Protein AF-A0A7C9TVV4-F1 (afdb_monomer_lite)

Foldseek 3Di:
DPPLCQVVVLVVVQVVLVVVVQAHEDEEAEPVRLVVCVVVVVVQLVDSGDYGYDYPDDRPCNVVSVVVVSDDDDDGGDPLVNSLVVCCVPVVDDDPRSVVVSVD

Radius of gyration: 15.72 Å; chains: 1; bounding box: 39×20×39 Å

Structure (mmCIF, N/CA/C/O backbone):
data_AF-A0A7C9TVV4-F1
#
_entry.id   AF-A0A7C9TVV4-F1
#
loop_
_atom_site.group_PDB
_atom_site.id
_atom_site.type_symbol
_atom_site.label_atom_id
_atom_site.label_alt_id
_atom_site.label_comp_id
_atom_site.label_asym_id
_atom_site.label_entity_id
_atom_site.label_seq_id
_atom_site.pdbx_PDB_ins_code
_atom_site.Cartn_x
_atom_site.Cartn_y
_atom_site.Cartn_z
_atom_site.occupancy
_atom_site.B_iso_or_equiv
_atom_site.auth_seq_id
_atom_site.auth_comp_id
_atom_site.auth_asym_id
_atom_site.auth_atom_id
_atom_site.pdbx_PDB_model_num
ATOM 1 N N . MET A 1 1 ? 4.971 -5.437 -5.034 1.00 83.88 1 MET A N 1
ATOM 2 C CA . MET A 1 1 ? 5.188 -5.336 -6.498 1.00 83.88 1 MET A CA 1
ATOM 3 C C . MET A 1 1 ? 4.770 -3.963 -7.036 1.00 83.88 1 MET A C 1
ATOM 5 O O . MET A 1 1 ? 3.671 -3.496 -6.734 1.00 83.88 1 MET A O 1
ATOM 9 N N . PHE A 1 2 ? 5.619 -3.299 -7.829 1.00 87.62 2 PHE A N 1
ATOM 10 C CA . PHE A 1 2 ? 5.251 -2.059 -8.531 1.00 87.62 2 PHE A CA 1
ATOM 11 C C . PHE A 1 2 ? 4.356 -2.349 -9.745 1.00 87.62 2 PHE A C 1
ATOM 13 O O . PHE A 1 2 ? 4.434 -3.410 -10.348 1.00 87.62 2 PHE A O 1
ATOM 20 N N . ARG A 1 3 ? 3.491 -1.391 -10.114 1.00 92.38 3 ARG A N 1
ATOM 21 C CA . ARG A 1 3 ? 2.617 -1.441 -11.314 1.00 92.38 3 ARG A CA 1
ATOM 22 C C . ARG A 1 3 ? 1.668 -2.650 -11.429 1.00 92.38 3 ARG A C 1
ATOM 24 O O . ARG A 1 3 ? 1.045 -2.831 -12.472 1.00 92.38 3 ARG A O 1
ATOM 31 N N . ALA A 1 4 ? 1.452 -3.386 -10.342 1.00 94.31 4 ALA A N 1
ATOM 32 C CA . ALA A 1 4 ? 0.514 -4.508 -10.287 1.00 94.31 4 ALA A CA 1
ATOM 33 C C . ALA A 1 4 ? -0.974 -4.101 -10.205 1.00 94.31 4 ALA A C 1
ATOM 35 O O . ALA A 1 4 ? -1.840 -4.957 -10.126 1.00 94.31 4 ALA A O 1
ATOM 36 N N . GLY A 1 5 ? -1.292 -2.801 -10.218 1.00 94.94 5 GLY A N 1
ATOM 37 C CA . GLY A 1 5 ? -2.670 -2.314 -10.055 1.00 94.94 5 GLY A CA 1
ATOM 38 C C . GLY A 1 5 ? -3.041 -1.919 -8.621 1.00 94.94 5 GLY A C 1
ATOM 39 O O . GLY A 1 5 ? -4.208 -1.663 -8.343 1.00 94.94 5 GLY A O 1
ATOM 40 N N . SER A 1 6 ? -2.063 -1.776 -7.721 1.00 94.56 6 SER A N 1
ATOM 41 C CA . SER A 1 6 ? -2.300 -1.426 -6.309 1.00 94.56 6 SER A CA 1
ATOM 42 C C . SER A 1 6 ? -3.024 -0.092 -6.088 1.00 94.56 6 SER A C 1
ATOM 44 O O . SER A 1 6 ? -3.679 0.079 -5.070 1.00 94.56 6 SER A O 1
ATOM 46 N N . THR A 1 7 ? -2.957 0.864 -7.023 1.00 95.38 7 THR A N 1
ATOM 47 C CA . THR A 1 7 ? -3.767 2.097 -6.940 1.00 95.38 7 THR A CA 1
ATOM 48 C C . THR A 1 7 ? -5.258 1.827 -7.166 1.00 95.38 7 THR A C 1
ATOM 50 O O . THR A 1 7 ? -6.083 2.412 -6.473 1.00 95.38 7 THR A O 1
ATOM 53 N N . LEU A 1 8 ? -5.611 0.933 -8.098 1.00 96.50 8 LEU A N 1
ATOM 54 C CA . LEU A 1 8 ? -7.005 0.540 -8.322 1.00 96.50 8 LEU A CA 1
ATOM 55 C C . LEU A 1 8 ? -7.541 -0.217 -7.104 1.00 96.50 8 LEU A C 1
ATOM 57 O O . LEU A 1 8 ? -8.576 0.163 -6.570 1.00 96.50 8 LEU A O 1
ATOM 61 N N . GLN A 1 9 ? -6.798 -1.222 -6.631 1.00 97.50 9 GLN A N 1
ATOM 62 C CA . GLN A 1 9 ? -7.134 -1.976 -5.419 1.00 97.50 9 GLN A CA 1
ATOM 63 C C . GLN A 1 9 ? -7.349 -1.044 -4.220 1.00 97.50 9 GLN A C 1
ATOM 65 O O . GLN A 1 9 ? -8.385 -1.115 -3.567 1.00 97.50 9 GLN A O 1
ATOM 70 N N . TYR A 1 10 ? -6.409 -0.126 -3.976 1.00 97.94 10 TYR A N 1
ATOM 71 C CA . TYR A 1 10 ? -6.511 0.857 -2.901 1.00 97.94 10 TYR A CA 1
ATOM 72 C C . TYR A 1 10 ? -7.779 1.712 -3.010 1.00 97.94 10 TYR A C 1
ATOM 74 O O . TYR A 1 10 ? -8.516 1.853 -2.040 1.00 97.94 10 TYR A O 1
ATOM 82 N N . ASN A 1 11 ? -8.076 2.244 -4.199 1.00 98.19 11 ASN A N 1
ATOM 83 C CA . ASN A 1 11 ? -9.266 3.067 -4.407 1.00 98.19 11 ASN A CA 1
ATOM 84 C C . ASN A 1 11 ? -10.572 2.284 -4.232 1.00 98.19 11 ASN A C 1
ATOM 86 O O . ASN A 1 11 ? -11.533 2.848 -3.716 1.00 98.19 11 ASN A O 1
ATOM 90 N N . LEU A 1 12 ? -10.613 1.007 -4.624 1.00 98.19 12 LEU A N 1
ATOM 91 C CA . LEU A 1 12 ? -11.776 0.148 -4.393 1.00 98.19 12 LEU A CA 1
ATOM 92 C C . LEU A 1 12 ? -12.018 -0.067 -2.895 1.00 98.19 12 LEU A C 1
ATOM 94 O O . LEU A 1 12 ? -13.139 0.128 -2.434 1.00 98.19 12 LEU A O 1
ATOM 98 N N . VAL A 1 13 ? -10.970 -0.397 -2.132 1.00 97.88 13 VAL A N 1
ATOM 99 C CA . VAL A 1 13 ? -11.079 -0.597 -0.677 1.00 97.88 13 VAL A CA 1
ATOM 100 C C . VAL A 1 13 ? -11.497 0.697 0.022 1.00 97.88 13 VAL A C 1
ATOM 102 O O . VAL A 1 13 ? -12.452 0.675 0.793 1.00 97.88 13 VAL A O 1
ATOM 105 N N . CYS A 1 14 ? -10.857 1.832 -0.287 1.00 98.31 14 CYS A N 1
ATOM 106 C CA . CYS A 1 14 ? -11.272 3.126 0.264 1.00 98.31 14 CYS A CA 1
ATOM 107 C C . CYS A 1 14 ? -12.731 3.435 -0.068 1.00 98.31 14 CYS A C 1
ATOM 109 O O . CYS A 1 14 ? -13.487 3.794 0.823 1.00 98.31 14 CYS A O 1
ATOM 111 N N . SER A 1 15 ? -13.149 3.233 -1.324 1.00 98.25 15 SER A N 1
ATOM 112 C CA . SER A 1 15 ? -14.524 3.526 -1.725 1.00 98.25 15 SER A CA 1
ATOM 113 C C . SER A 1 15 ? -15.545 2.690 -0.957 1.00 98.25 15 SER A C 1
ATOM 115 O O . SER A 1 15 ? -16.604 3.216 -0.633 1.00 98.25 15 SER A O 1
ATOM 117 N N . LEU A 1 16 ? -15.249 1.422 -0.660 1.00 97.88 16 LEU A N 1
ATOM 118 C CA . LEU A 1 16 ? -16.119 0.575 0.158 1.00 97.88 16 LEU A CA 1
ATOM 119 C C . LEU A 1 16 ? -16.188 1.081 1.603 1.00 97.88 16 LEU A C 1
ATOM 121 O O . LEU A 1 16 ? -17.281 1.311 2.112 1.00 97.88 16 LEU A O 1
ATOM 125 N N . VAL A 1 17 ? -15.033 1.300 2.234 1.00 97.44 17 VAL A N 1
ATOM 126 C CA . VAL A 1 17 ? -14.943 1.745 3.634 1.00 97.44 17 VAL A CA 1
ATOM 127 C C . VAL A 1 17 ? -15.642 3.091 3.841 1.00 97.44 17 VAL A C 1
ATOM 129 O O . VAL A 1 17 ? -16.452 3.229 4.755 1.00 97.44 17 VAL A O 1
ATOM 132 N N . GLU A 1 18 ? -15.392 4.056 2.959 1.00 97.94 18 GLU A N 1
ATOM 133 C CA . GLU A 1 18 ? -15.952 5.407 3.052 1.00 97.94 18 GLU A CA 1
ATOM 134 C C . GLU A 1 18 ? -17.459 5.420 2.768 1.00 97.94 18 GLU A C 1
ATOM 136 O O . GLU A 1 18 ? -18.222 6.023 3.519 1.00 97.94 18 GLU A O 1
ATOM 141 N N . LYS A 1 19 ? -17.926 4.716 1.724 1.00 98.06 19 LYS A N 1
ATOM 142 C CA . LYS A 1 19 ? -19.364 4.665 1.390 1.00 98.06 19 LYS A CA 1
ATOM 143 C C . LYS A 1 19 ? -20.199 3.959 2.449 1.00 98.06 19 LYS A C 1
ATOM 145 O O . LYS A 1 19 ? -21.384 4.250 2.570 1.00 98.06 19 LYS A O 1
ATOM 150 N N . MET A 1 20 ? -19.601 3.029 3.187 1.00 98.00 20 MET A N 1
ATOM 151 C CA . MET A 1 20 ? -20.258 2.345 4.297 1.00 98.00 20 MET A CA 1
ATOM 152 C C . MET A 1 20 ? -20.139 3.112 5.622 1.00 98.00 20 MET A C 1
ATOM 154 O O . MET A 1 20 ? -20.689 2.658 6.621 1.00 98.00 20 MET A O 1
ATOM 158 N N . GLY A 1 21 ? -19.428 4.247 5.655 1.00 97.44 21 GLY A N 1
ATOM 159 C CA . GLY A 1 21 ? -19.191 5.009 6.882 1.00 97.44 21 GLY A CA 1
ATOM 160 C C . GLY A 1 21 ? -18.350 4.256 7.918 1.00 97.44 21 GLY A C 1
ATOM 161 O O . GLY A 1 21 ? -18.485 4.512 9.109 1.00 97.44 21 GLY A O 1
ATOM 162 N N . LEU A 1 22 ? -17.515 3.306 7.479 1.00 97.62 22 LEU A N 1
ATOM 163 C CA . LEU A 1 22 ? -16.730 2.433 8.360 1.00 97.62 22 LEU A CA 1
ATOM 164 C C . LEU A 1 22 ? -15.337 2.979 8.673 1.00 97.62 22 LEU A C 1
ATOM 166 O O . LEU A 1 22 ? -14.657 2.426 9.533 1.00 97.62 22 LEU A O 1
ATOM 170 N N . GLY A 1 23 ? -14.895 4.021 7.969 1.00 97.06 23 GLY A N 1
ATOM 171 C CA . GLY A 1 23 ? -13.644 4.694 8.280 1.00 97.06 23 GLY A CA 1
ATOM 172 C C . GLY A 1 23 ? -13.096 5.574 7.169 1.00 97.06 23 GLY A C 1
ATOM 173 O O . GLY A 1 23 ? -13.861 6.163 6.406 1.00 97.06 23 GLY A O 1
ATOM 174 N N . GLU A 1 24 ? -11.771 5.703 7.106 1.00 96.56 24 GLU A N 1
ATOM 175 C CA . GLU A 1 24 ? -11.100 6.742 6.322 1.00 96.56 24 GLU A CA 1
ATOM 176 C C . GLU A 1 24 ? -9.831 6.266 5.603 1.00 96.56 24 GLU A C 1
ATOM 178 O O . GLU A 1 24 ? -9.246 5.211 5.877 1.00 96.56 24 GLU A O 1
ATOM 183 N N . ARG A 1 25 ? -9.375 7.094 4.661 1.00 97.06 25 ARG A N 1
ATOM 184 C CA . ARG A 1 25 ? -8.186 6.852 3.848 1.00 97.06 25 ARG A CA 1
ATOM 185 C C . ARG A 1 25 ? -6.999 7.718 4.287 1.00 97.06 25 ARG A C 1
ATOM 187 O O . ARG A 1 25 ? -7.153 8.916 4.491 1.00 97.06 25 ARG A O 1
ATOM 194 N N . LYS A 1 26 ? -5.789 7.142 4.343 1.00 95.12 26 LYS A N 1
ATOM 195 C CA . LYS A 1 26 ? -4.540 7.862 4.706 1.00 95.12 26 LYS A CA 1
ATOM 196 C C . LYS A 1 26 ? -3.531 8.043 3.565 1.00 95.12 26 LYS A C 1
ATOM 198 O O . LYS A 1 26 ? -2.514 8.703 3.738 1.00 95.12 26 LYS A O 1
ATOM 203 N N . GLY A 1 27 ? -3.811 7.500 2.384 1.00 95.19 27 GLY A N 1
ATOM 204 C CA . GLY A 1 27 ? -2.961 7.621 1.199 1.00 95.19 27 GLY A CA 1
ATOM 205 C C . GLY A 1 27 ? -1.848 6.572 1.106 1.00 95.19 27 GLY A C 1
ATOM 206 O O . GLY A 1 27 ? -1.983 5.439 1.574 1.00 95.19 27 GLY A O 1
ATOM 207 N N . TYR A 1 28 ? -0.772 6.944 0.410 1.00 95.62 28 TYR A N 1
ATOM 208 C CA . TYR A 1 28 ? 0.418 6.113 0.230 1.00 95.62 28 TYR A CA 1
ATOM 209 C C . TYR A 1 28 ? 1.441 6.390 1.334 1.00 95.62 28 TYR A C 1
ATOM 211 O O . TYR A 1 28 ? 1.736 7.553 1.593 1.00 95.62 28 TYR A O 1
ATOM 219 N N . LEU A 1 29 ? 2.001 5.327 1.916 1.00 95.19 29 LEU A N 1
ATOM 220 C CA . LEU A 1 29 ? 3.108 5.376 2.870 1.00 95.19 29 LEU A CA 1
ATOM 221 C C . LEU A 1 29 ? 4.333 4.675 2.273 1.00 95.19 29 LEU A C 1
ATOM 223 O O . LEU A 1 29 ? 4.259 3.504 1.877 1.00 95.19 29 LEU A O 1
ATOM 227 N N . SER A 1 30 ? 5.456 5.389 2.195 1.00 93.19 30 SER A N 1
ATOM 228 C CA . SER A 1 30 ? 6.757 4.808 1.855 1.00 93.19 30 SER A CA 1
ATOM 229 C C . SER A 1 30 ? 7.281 3.913 2.983 1.00 93.19 30 SER A C 1
ATOM 231 O O . SER A 1 30 ? 6.696 3.852 4.061 1.00 93.19 30 SER A O 1
ATOM 233 N N . TYR A 1 31 ? 8.381 3.200 2.734 1.00 90.81 31 TYR A N 1
ATOM 234 C CA . TYR A 1 31 ? 9.025 2.388 3.767 1.00 90.81 31 TYR A CA 1
ATOM 235 C C . TYR A 1 31 ? 9.473 3.251 4.954 1.00 90.81 31 TYR A C 1
ATOM 237 O O . TYR A 1 31 ? 9.181 2.926 6.098 1.00 90.81 31 TYR A O 1
ATOM 245 N N . GLU A 1 32 ? 10.086 4.397 4.667 1.00 92.75 32 GLU A N 1
ATOM 246 C CA . GLU A 1 32 ? 10.556 5.361 5.663 1.00 92.75 32 GLU A CA 1
ATOM 247 C C . GLU A 1 32 ? 9.382 5.881 6.499 1.00 92.75 32 GLU A C 1
ATOM 249 O O . GLU A 1 32 ? 9.430 5.846 7.724 1.00 92.75 32 GLU A O 1
ATOM 254 N N . GLN A 1 33 ? 8.272 6.240 5.846 1.00 93.06 33 GLN A N 1
ATOM 255 C CA . GLN A 1 33 ? 7.064 6.698 6.536 1.00 93.06 33 GLN A CA 1
ATOM 256 C C . GLN A 1 33 ? 6.413 5.607 7.390 1.00 93.06 33 GLN A C 1
ATOM 258 O O . GLN A 1 33 ? 5.814 5.922 8.412 1.00 93.06 33 GLN A O 1
ATOM 263 N N . LEU A 1 34 ? 6.490 4.335 6.986 1.00 91.56 34 LEU A N 1
ATOM 264 C CA . LEU A 1 34 ? 6.006 3.229 7.815 1.00 91.56 34 LEU A CA 1
ATOM 265 C C . LEU A 1 34 ? 6.856 3.065 9.077 1.00 91.56 34 LEU A C 1
ATOM 267 O O . LEU A 1 34 ? 6.302 2.793 10.138 1.00 91.56 34 LEU A O 1
ATOM 271 N N . SER A 1 35 ? 8.175 3.238 8.971 1.00 89.75 35 SER A N 1
ATOM 272 C CA . SER A 1 35 ? 9.081 3.199 10.121 1.00 89.75 35 SER A CA 1
ATOM 273 C C . SER A 1 35 ? 8.880 4.396 11.051 1.00 89.75 35 SER A C 1
ATOM 275 O O . SER A 1 35 ? 8.758 4.212 12.256 1.00 89.75 35 SER A O 1
ATOM 277 N N . GLU A 1 36 ? 8.790 5.608 10.502 1.00 92.81 36 GLU A N 1
ATOM 278 C CA . GLU A 1 36 ? 8.622 6.850 11.271 1.00 92.81 36 GLU A CA 1
ATOM 279 C C . GLU A 1 36 ? 7.261 6.942 11.975 1.00 92.81 36 GLU A C 1
ATOM 281 O O . GLU A 1 36 ? 7.148 7.576 13.019 1.00 92.81 36 GLU A O 1
ATOM 286 N N . ARG A 1 37 ? 6.222 6.308 11.418 1.00 91.31 37 ARG A N 1
ATOM 287 C CA . ARG A 1 37 ? 4.839 6.383 11.919 1.00 91.31 37 ARG A CA 1
ATOM 288 C C . ARG A 1 37 ? 4.387 5.107 12.629 1.00 91.31 37 ARG A C 1
ATOM 290 O O . ARG A 1 37 ? 3.186 4.874 12.731 1.00 91.31 37 ARG A O 1
ATOM 297 N N . GLN A 1 38 ? 5.309 4.269 13.108 1.00 89.00 38 GLN A N 1
ATOM 298 C CA . GLN A 1 38 ? 4.954 3.018 13.793 1.00 89.00 38 GLN A CA 1
ATOM 299 C C . GLN A 1 38 ? 3.987 3.242 14.959 1.00 89.00 38 GLN A C 1
ATOM 301 O O . GLN A 1 38 ? 2.979 2.547 15.046 1.00 89.00 38 GLN A O 1
ATOM 306 N N . GLU A 1 39 ? 4.255 4.232 15.810 1.00 89.69 39 GLU A N 1
ATOM 307 C CA . GLU A 1 39 ? 3.393 4.552 16.954 1.00 89.69 39 GLU A CA 1
ATOM 308 C C . GLU A 1 39 ? 1.985 4.966 16.509 1.00 89.69 39 GLU A C 1
ATOM 310 O O . GLU A 1 39 ? 0.992 4.478 17.042 1.00 89.69 39 GLU A O 1
ATOM 315 N N . GLU A 1 40 ? 1.884 5.804 15.476 1.00 92.62 40 GLU A N 1
ATOM 316 C CA . GLU A 1 40 ? 0.596 6.229 14.921 1.00 92.62 40 GLU A CA 1
ATOM 317 C C . GLU A 1 40 ? -0.178 5.051 14.310 1.00 92.62 40 GLU A C 1
ATOM 319 O O . GLU A 1 40 ? -1.392 4.948 14.465 1.00 92.62 40 GLU A O 1
ATOM 324 N N . ILE A 1 41 ? 0.514 4.123 13.646 1.00 90.56 41 ILE A N 1
ATOM 325 C CA . ILE A 1 41 ? -0.105 2.922 13.077 1.00 90.56 41 ILE A CA 1
ATOM 326 C C . ILE A 1 41 ? -0.609 1.985 14.182 1.00 90.56 41 ILE A C 1
ATOM 328 O O . ILE A 1 41 ? -1.680 1.395 14.037 1.00 90.56 41 ILE A O 1
ATOM 332 N N . VAL A 1 42 ? 0.120 1.865 15.296 1.00 88.44 42 VAL A N 1
ATOM 333 C CA . VAL A 1 42 ? -0.351 1.122 16.475 1.00 88.44 42 VAL A CA 1
ATOM 334 C C . VAL A 1 42 ? -1.610 1.780 17.040 1.00 88.44 42 VAL A C 1
ATOM 336 O O . VAL A 1 42 ? -2.602 1.087 17.252 1.00 88.44 42 VAL A O 1
ATOM 339 N N . GLN A 1 43 ? -1.638 3.108 17.164 1.00 91.19 43 GLN A N 1
ATOM 340 C CA . GLN A 1 43 ? -2.842 3.838 17.584 1.00 91.19 43 GLN A CA 1
ATOM 341 C C . GLN A 1 43 ? -4.022 3.627 16.623 1.00 91.19 43 GLN A C 1
ATOM 343 O O . GLN A 1 43 ? -5.164 3.485 17.055 1.00 91.19 43 GLN A O 1
ATOM 348 N N . TRP A 1 44 ? -3.777 3.555 15.311 1.00 93.50 44 TRP A N 1
ATOM 349 C CA . TRP A 1 44 ? -4.830 3.225 14.344 1.00 93.50 44 TRP A CA 1
ATOM 350 C C . TRP A 1 44 ? -5.412 1.830 14.557 1.00 93.50 44 TRP A C 1
ATOM 352 O O . TRP A 1 44 ? -6.592 1.630 14.287 1.00 93.50 44 TRP A O 1
ATOM 362 N N . SER A 1 45 ? -4.612 0.882 15.045 1.00 88.62 45 SER A N 1
ATOM 363 C CA . SER A 1 45 ? -5.050 -0.494 15.296 1.00 88.62 45 SER A CA 1
ATOM 364 C C . SER A 1 45 ? -6.002 -0.615 16.495 1.00 88.62 45 SER A C 1
ATOM 366 O O . SER A 1 45 ? -6.766 -1.573 16.581 1.00 88.62 45 SER A O 1
ATOM 368 N N . GLU A 1 46 ? -5.998 0.383 17.380 1.00 90.38 46 GLU A N 1
ATOM 369 C CA . GLU A 1 46 ? -6.912 0.506 18.522 1.00 90.38 46 GLU A CA 1
ATOM 370 C C . GLU A 1 46 ? -8.208 1.253 18.159 1.00 90.38 46 GLU A C 1
ATOM 372 O O . GLU A 1 46 ? -9.170 1.269 18.930 1.00 90.38 46 GLU A O 1
ATOM 377 N N . SER A 1 47 ? -8.256 1.882 16.980 1.00 90.50 47 SER A N 1
ATOM 378 C CA . SER A 1 47 ? -9.418 2.638 16.523 1.00 90.50 47 SER A CA 1
ATOM 379 C C . SER A 1 47 ? -10.572 1.707 16.129 1.00 90.50 47 SER A C 1
ATOM 381 O O . SER A 1 47 ? -10.362 0.741 15.395 1.00 90.50 47 SER A O 1
ATOM 383 N N . PRO A 1 48 ? -11.828 2.024 16.500 1.00 91.81 48 PRO A N 1
ATOM 384 C CA . PRO A 1 48 ? -12.994 1.306 15.981 1.00 91.81 48 PRO A CA 1
ATOM 385 C C . PRO A 1 48 ? -13.251 1.587 14.487 1.00 91.81 48 PRO A C 1
ATOM 387 O O . PRO A 1 48 ? -14.064 0.908 13.862 1.00 91.81 48 PRO A O 1
ATOM 390 N N . SER A 1 49 ? -12.591 2.602 13.922 1.00 95.75 49 SER A N 1
ATOM 391 C CA . SER A 1 49 ? -12.703 3.018 12.524 1.00 95.75 49 SER A CA 1
ATOM 392 C C . SER A 1 49 ? -11.648 2.328 11.659 1.00 95.75 49 SER A C 1
ATOM 394 O O . SER A 1 49 ? -10.473 2.274 12.021 1.00 95.75 49 SER A O 1
ATOM 396 N N . LEU A 1 50 ? -12.040 1.849 10.477 1.00 96.81 50 LEU A N 1
ATOM 397 C CA . LEU A 1 50 ? -11.112 1.254 9.520 1.00 96.81 50 LEU A CA 1
ATOM 398 C 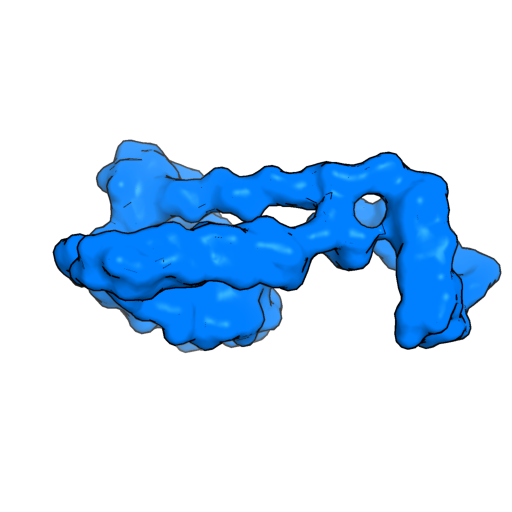C . LEU A 1 50 ? -10.204 2.325 8.910 1.00 96.81 50 LEU A C 1
ATOM 400 O O . LEU A 1 50 ? -10.662 3.225 8.205 1.00 96.81 50 LEU A O 1
ATOM 404 N N . ILE A 1 51 ? -8.897 2.173 9.107 1.00 96.94 51 ILE A N 1
ATOM 405 C CA . ILE A 1 51 ? -7.888 3.033 8.491 1.00 96.94 51 ILE A CA 1
ATOM 406 C C . ILE A 1 51 ? -7.262 2.323 7.291 1.00 96.94 51 ILE A C 1
ATOM 408 O O . ILE A 1 51 ? -6.654 1.261 7.423 1.00 96.94 51 ILE A O 1
ATOM 412 N N . VAL A 1 52 ? -7.388 2.919 6.101 1.00 97.38 52 VAL A N 1
ATOM 413 C CA . VAL A 1 52 ? -6.871 2.334 4.855 1.00 97.38 52 VAL A CA 1
ATOM 414 C C . VAL A 1 52 ? -5.690 3.140 4.319 1.00 97.38 52 VAL A C 1
ATOM 416 O O . VAL A 1 52 ? -5.832 4.287 3.875 1.00 97.38 52 VAL A O 1
ATOM 419 N N . PHE A 1 53 ? -4.524 2.502 4.255 1.00 96.56 53 PHE A N 1
ATOM 420 C CA . PHE A 1 53 ? -3.331 3.029 3.592 1.00 96.56 53 PHE A CA 1
ATOM 421 C C . PHE A 1 53 ? -2.774 2.026 2.578 1.00 96.56 53 PHE A C 1
ATOM 423 O O . PHE A 1 53 ? -3.123 0.847 2.565 1.00 96.56 53 PHE A O 1
ATOM 430 N N . LYS A 1 54 ? -1.912 2.513 1.689 1.00 96.00 54 LYS A N 1
ATOM 431 C CA . LYS A 1 54 ? -1.222 1.706 0.681 1.00 96.00 54 LYS A CA 1
ATOM 432 C C . LYS A 1 54 ? 0.280 1.796 0.903 1.00 96.00 54 LYS A C 1
ATOM 434 O O . LYS A 1 54 ? 0.807 2.897 1.006 1.00 96.00 54 LYS A O 1
ATOM 439 N N . SER A 1 55 ? 0.978 0.668 0.830 1.00 94.56 55 SER A N 1
ATOM 440 C CA . SER A 1 55 ? 2.439 0.648 0.747 1.00 94.56 55 SER A CA 1
ATOM 441 C C . SER A 1 55 ? 2.941 -0.387 -0.259 1.00 94.56 55 SER A C 1
ATOM 443 O O . SER A 1 55 ? 2.203 -1.264 -0.712 1.00 94.56 55 SER A O 1
ATOM 445 N N . HIS A 1 56 ? 4.202 -0.238 -0.656 1.00 91.69 56 HIS A N 1
ATOM 446 C CA . HIS A 1 56 ? 4.960 -1.251 -1.388 1.00 91.69 56 HIS A CA 1
ATOM 447 C C . HIS A 1 56 ? 5.921 -2.035 -0.482 1.00 91.69 56 HIS A C 1
ATOM 449 O O . HIS A 1 56 ? 6.568 -2.957 -0.975 1.00 91.69 56 HIS A O 1
ATOM 455 N N . ALA A 1 57 ? 5.975 -1.690 0.806 1.00 91.19 57 ALA A N 1
ATOM 456 C CA . ALA A 1 57 ? 6.690 -2.409 1.848 1.00 91.19 57 ALA A CA 1
ATOM 457 C C . ALA A 1 57 ? 5.709 -3.004 2.871 1.00 91.19 57 ALA A C 1
ATOM 459 O O . ALA A 1 57 ? 4.517 -2.685 2.864 1.00 91.19 57 ALA A O 1
ATOM 460 N N . ILE A 1 58 ? 6.224 -3.880 3.731 1.00 89.50 58 ILE A N 1
ATOM 461 C CA . ILE A 1 58 ? 5.494 -4.464 4.857 1.00 89.50 58 ILE A CA 1
ATOM 462 C C . ILE A 1 58 ? 6.019 -3.864 6.165 1.00 89.50 58 ILE A C 1
ATOM 464 O O . ILE A 1 58 ? 7.213 -3.588 6.282 1.00 89.50 58 ILE A O 1
ATOM 468 N N . LEU A 1 59 ? 5.124 -3.633 7.126 1.00 90.00 59 LEU A N 1
ATOM 469 C CA . LEU A 1 59 ? 5.505 -3.230 8.480 1.00 90.00 59 LEU A CA 1
ATOM 470 C C . LEU A 1 59 ? 6.242 -4.374 9.176 1.00 90.00 59 LEU A C 1
ATOM 472 O O . LEU A 1 59 ? 5.876 -5.535 9.008 1.00 90.00 59 LEU A O 1
ATOM 476 N N . ALA A 1 60 ? 7.250 -4.037 9.981 1.00 88.81 60 ALA A N 1
ATOM 477 C CA . ALA A 1 60 ? 8.040 -5.031 10.704 1.00 88.81 60 ALA A CA 1
ATOM 478 C C . ALA A 1 60 ? 7.173 -5.910 11.623 1.00 88.81 60 ALA A C 1
ATOM 480 O O . ALA A 1 60 ? 7.385 -7.113 11.674 1.00 88.81 60 ALA A O 1
ATOM 481 N N . ASN A 1 61 ? 6.166 -5.314 12.26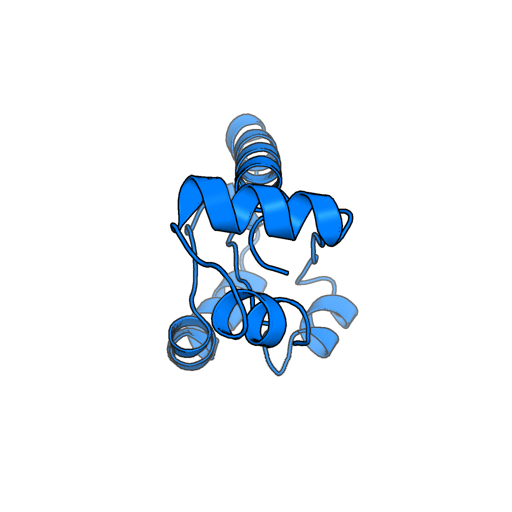9 1.00 90.00 61 ASN A N 1
ATOM 482 C CA . ASN A 1 61 ? 5.226 -5.978 13.172 1.00 90.00 61 ASN A CA 1
ATOM 483 C C . ASN A 1 61 ? 3.887 -6.365 12.502 1.00 90.00 61 ASN A C 1
ATOM 485 O O . ASN A 1 61 ? 2.845 -6.455 13.154 1.00 90.00 61 ASN A O 1
ATOM 489 N N . ALA A 1 62 ? 3.858 -6.493 11.169 1.00 92.06 62 ALA A N 1
ATOM 490 C CA . ALA A 1 62 ? 2.613 -6.775 10.451 1.00 92.06 62 ALA A CA 1
ATOM 491 C C . ALA A 1 62 ? 2.025 -8.146 10.811 1.00 92.06 62 ALA A C 1
ATOM 493 O O . ALA A 1 62 ? 0.805 -8.295 10.813 1.00 92.06 62 ALA A O 1
ATOM 494 N N . ALA A 1 63 ? 2.874 -9.140 11.091 1.00 94.31 63 ALA A N 1
ATOM 495 C CA . ALA A 1 63 ? 2.429 -10.488 11.426 1.00 94.31 63 ALA A CA 1
ATOM 496 C C . ALA A 1 63 ? 1.636 -10.489 12.740 1.00 94.31 63 ALA A C 1
ATOM 498 O O . ALA A 1 63 ? 0.511 -10.979 12.771 1.00 94.31 63 ALA A O 1
ATOM 499 N N . GLU A 1 64 ? 2.166 -9.836 13.773 1.00 93.81 64 GLU A N 1
ATOM 500 C CA . GLU A 1 64 ? 1.538 -9.712 15.087 1.00 93.81 64 GLU A CA 1
ATOM 501 C C . GLU A 1 64 ? 0.198 -8.966 15.002 1.00 93.81 64 GLU A C 1
ATOM 503 O O . GLU A 1 64 ? -0.787 -9.379 15.610 1.00 93.81 64 GLU A O 1
ATOM 508 N N . LEU A 1 65 ? 0.123 -7.894 14.203 1.00 92.62 65 LEU A N 1
ATOM 509 C CA . LEU A 1 65 ? -1.121 -7.136 14.004 1.00 92.62 65 LEU A CA 1
ATOM 510 C C . LEU A 1 65 ? -2.187 -7.943 13.243 1.00 92.62 65 LEU A C 1
ATOM 512 O O . LEU A 1 65 ? -3.386 -7.814 13.503 1.00 92.62 65 LEU A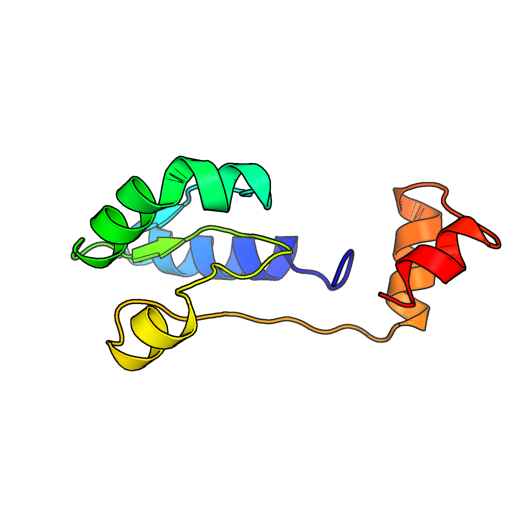 O 1
ATOM 516 N N . VAL A 1 66 ? -1.773 -8.785 12.294 1.00 95.00 66 VAL A N 1
ATOM 517 C CA . VAL A 1 66 ? -2.689 -9.685 11.581 1.00 95.00 66 VAL A CA 1
ATOM 518 C C . VAL A 1 66 ? -3.180 -10.801 12.505 1.00 95.00 66 VAL A C 1
ATOM 520 O O . VAL A 1 66 ? -4.378 -11.080 12.519 1.00 95.00 66 VAL A O 1
ATOM 523 N N . GLU A 1 67 ? -2.300 -11.400 13.310 1.00 95.75 67 GLU A N 1
ATOM 524 C CA . GLU A 1 67 ? -2.662 -12.419 14.307 1.00 95.75 67 GLU A CA 1
ATOM 525 C C . GLU A 1 67 ? -3.622 -11.870 15.370 1.00 95.75 67 GLU A C 1
ATOM 527 O O . GLU A 1 67 ? -4.588 -12.539 15.739 1.00 95.75 67 GLU A O 1
ATOM 532 N N . ALA A 1 68 ? -3.42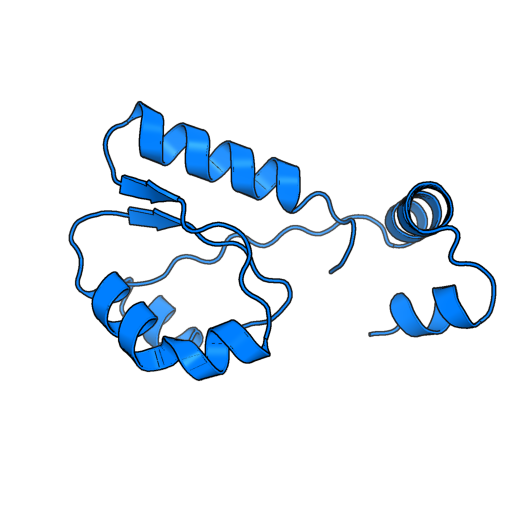7 -10.618 15.791 1.00 93.50 68 ALA A N 1
ATOM 533 C CA . ALA A 1 68 ? -4.334 -9.902 16.686 1.00 93.50 68 ALA A CA 1
ATOM 534 C C . ALA A 1 68 ? -5.656 -9.465 16.020 1.00 93.50 68 ALA A C 1
ATOM 536 O O . ALA A 1 68 ? -6.508 -8.869 16.679 1.00 93.50 68 ALA A O 1
A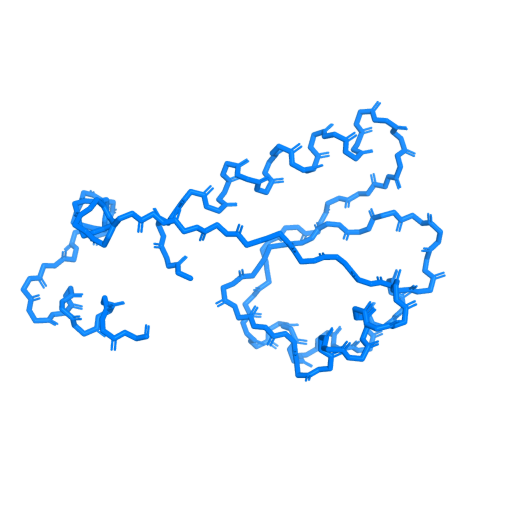TOM 537 N N . ASN A 1 69 ? -5.846 -9.737 14.720 1.00 93.12 69 ASN A N 1
ATOM 538 C CA . ASN A 1 69 ? -6.995 -9.309 13.914 1.00 93.12 69 ASN A CA 1
ATOM 539 C C . ASN A 1 69 ? -7.219 -7.777 13.910 1.00 93.12 69 ASN A C 1
ATOM 541 O O . ASN A 1 69 ? -8.321 -7.305 13.622 1.00 93.12 69 ASN A O 1
ATOM 545 N N . SER A 1 70 ? -6.170 -6.996 14.188 1.00 93.94 70 SER A N 1
ATOM 546 C CA . SER A 1 70 ? -6.175 -5.529 14.139 1.00 93.94 70 SER A CA 1
ATOM 547 C C . SER A 1 70 ? -5.694 -4.981 12.788 1.00 93.94 70 SER A C 1
ATOM 549 O O . SER A 1 70 ? -5.867 -3.801 12.486 1.00 93.94 70 SER A O 1
ATOM 551 N N . MET A 1 71 ? -5.150 -5.846 11.922 1.00 94.44 71 MET A N 1
ATOM 552 C CA . MET A 1 71 ? -4.748 -5.516 10.555 1.00 94.44 71 MET A CA 1
ATOM 553 C C . MET A 1 71 ? -5.259 -6.542 9.541 1.00 94.44 71 MET A C 1
ATOM 555 O O . MET A 1 71 ? -5.296 -7.745 9.787 1.00 94.44 71 MET A O 1
ATOM 559 N N . ARG A 1 72 ? -5.602 -6.061 8.340 1.00 95.25 72 ARG A N 1
ATOM 560 C CA . ARG A 1 72 ? -5.881 -6.897 7.164 1.00 95.25 72 ARG A CA 1
ATOM 561 C C . ARG A 1 72 ? -5.024 -6.441 5.994 1.00 95.25 72 ARG A C 1
ATOM 563 O O . ARG A 1 72 ? -4.996 -5.254 5.674 1.00 95.25 72 ARG A O 1
ATOM 570 N N . ILE A 1 73 ? -4.357 -7.383 5.332 1.00 95.62 73 ILE A N 1
ATOM 571 C CA . ILE A 1 73 ? -3.467 -7.092 4.206 1.00 95.62 73 ILE A CA 1
ATOM 572 C C . ILE A 1 73 ? -4.160 -7.459 2.896 1.00 95.62 73 ILE A C 1
ATOM 574 O O . ILE A 1 73 ? -4.495 -8.614 2.646 1.00 95.62 73 ILE A O 1
ATOM 578 N N . PHE A 1 74 ? -4.321 -6.466 2.025 1.00 96.06 74 PHE A N 1
ATOM 579 C CA . PHE A 1 74 ? -4.751 -6.671 0.648 1.00 96.06 74 PHE A CA 1
ATOM 580 C C . PHE A 1 74 ? -3.524 -6.671 -0.260 1.00 96.06 74 PHE A C 1
ATOM 582 O O . PHE A 1 74 ? -2.911 -5.631 -0.496 1.00 96.06 74 PHE A O 1
ATOM 589 N N . TYR A 1 75 ? -3.168 -7.842 -0.782 1.00 95.06 75 TYR A N 1
ATOM 590 C CA . TYR A 1 75 ? -2.064 -7.998 -1.724 1.00 95.06 75 TYR A CA 1
ATOM 591 C C . TYR A 1 75 ? -2.590 -8.144 -3.155 1.00 95.06 75 TYR A C 1
ATOM 593 O O . TYR A 1 75 ? -3.657 -8.715 -3.374 1.00 95.06 75 TYR A O 1
ATOM 601 N N . ILE A 1 76 ? -1.864 -7.610 -4.138 1.00 94.75 76 ILE A N 1
ATOM 602 C CA . ILE A 1 76 ? -2.171 -7.793 -5.560 1.00 94.75 76 ILE A CA 1
ATOM 603 C C . ILE A 1 76 ? -0.912 -8.183 -6.323 1.00 94.75 76 ILE A C 1
ATOM 605 O O . ILE A 1 76 ? 0.160 -7.596 -6.146 1.00 94.75 76 ILE A O 1
ATOM 609 N N . TYR A 1 77 ? -1.086 -9.153 -7.210 1.00 93.81 77 TYR A N 1
ATOM 610 C CA . TYR A 1 77 ? -0.085 -9.611 -8.155 1.00 93.81 77 TYR A CA 1
ATOM 611 C C . TYR A 1 77 ? -0.548 -9.324 -9.586 1.00 93.81 77 TYR A C 1
ATOM 613 O O . TYR A 1 77 ? -1.746 -9.287 -9.873 1.00 93.81 77 TYR A O 1
ATOM 621 N N . ARG A 1 78 ? 0.410 -9.133 -10.491 1.00 94.81 78 ARG A N 1
ATOM 622 C CA . ARG A 1 78 ? 0.186 -9.042 -11.934 1.00 94.81 78 ARG A CA 1
ATOM 623 C C . ARG A 1 78 ? 1.328 -9.760 -12.640 1.00 94.81 78 ARG A C 1
ATOM 625 O O . ARG A 1 78 ? 2.450 -9.716 -12.148 1.00 94.81 78 ARG A O 1
ATOM 632 N N . ASP A 1 79 ? 1.052 -10.376 -13.788 1.00 95.56 79 ASP A N 1
ATOM 633 C CA . ASP A 1 79 ? 2.088 -11.009 -14.610 1.00 95.56 79 ASP A CA 1
ATOM 634 C C . ASP A 1 79 ? 3.280 -10.057 -14.829 1.00 95.56 79 ASP A C 1
ATOM 636 O O . ASP A 1 79 ? 3.117 -8.863 -15.109 1.00 95.56 79 ASP A O 1
ATOM 640 N N . ILE A 1 80 ? 4.494 -10.584 -14.666 1.00 93.56 80 ILE A N 1
ATOM 641 C CA . ILE A 1 80 ? 5.718 -9.778 -14.673 1.00 93.56 80 ILE A CA 1
ATOM 642 C C . ILE A 1 80 ? 5.981 -9.113 -16.033 1.00 93.56 80 ILE A C 1
ATOM 644 O O . ILE A 1 80 ? 6.518 -8.005 -16.083 1.00 93.56 80 ILE A O 1
ATOM 648 N N . ARG A 1 81 ? 5.547 -9.729 -17.142 1.00 94.06 81 ARG A N 1
ATOM 649 C CA . ARG A 1 81 ? 5.690 -9.173 -18.500 1.00 94.06 81 ARG A CA 1
ATOM 650 C C . ARG A 1 81 ? 4.785 -7.959 -18.674 1.00 94.06 81 ARG A C 1
ATOM 652 O O . ARG A 1 81 ? 5.188 -6.938 -19.226 1.00 94.06 81 ARG A O 1
ATOM 659 N N . ASP A 1 82 ? 3.588 -8.041 -18.118 1.00 96.00 82 ASP A N 1
ATOM 660 C CA . ASP A 1 82 ? 2.613 -6.957 -18.073 1.00 96.00 82 ASP A CA 1
ATOM 661 C C . ASP A 1 82 ? 3.091 -5.778 -17.212 1.00 96.00 82 ASP A C 1
ATOM 663 O O . ASP A 1 82 ? 2.940 -4.605 -17.579 1.00 96.00 82 ASP A O 1
ATOM 667 N N . VAL A 1 83 ? 3.708 -6.085 -16.067 1.00 94.88 83 VAL A N 1
ATOM 668 C CA . VAL A 1 83 ? 4.372 -5.088 -15.221 1.00 94.88 83 VAL A CA 1
ATOM 669 C C . VAL A 1 83 ? 5.514 -4.419 -15.980 1.00 94.88 83 VAL A C 1
ATOM 671 O O . VAL A 1 83 ? 5.581 -3.187 -15.984 1.00 94.88 83 VAL A O 1
ATOM 674 N N . ALA A 1 84 ? 6.338 -5.185 -16.700 1.00 94.94 84 ALA A N 1
ATOM 675 C CA . ALA A 1 84 ? 7.420 -4.659 -17.526 1.00 94.94 84 ALA A CA 1
ATOM 676 C C . ALA A 1 84 ? 6.905 -3.667 -18.583 1.00 94.94 84 ALA A C 1
ATOM 678 O O . ALA A 1 84 ? 7.401 -2.541 -18.671 1.00 94.94 84 ALA A O 1
ATOM 679 N N . VAL A 1 85 ? 5.862 -4.035 -19.337 1.00 95.81 85 VAL A N 1
ATOM 680 C CA . VAL A 1 85 ? 5.224 -3.145 -20.327 1.00 95.81 85 VAL A CA 1
ATOM 681 C C . VAL A 1 85 ? 4.661 -1.886 -19.657 1.00 95.81 85 VAL A C 1
ATOM 683 O O . VAL A 1 85 ? 4.855 -0.773 -20.156 1.00 95.81 85 VAL A O 1
ATOM 686 N N . SER A 1 86 ? 4.011 -2.019 -18.495 1.00 95.50 86 SER A N 1
ATOM 687 C CA . SER A 1 86 ? 3.485 -0.872 -17.743 1.00 95.50 86 SER A CA 1
ATOM 688 C C . SER A 1 86 ? 4.591 0.078 -17.273 1.00 95.50 86 SER A C 1
ATOM 690 O O . SER A 1 86 ? 4.436 1.299 -17.383 1.00 95.50 86 SER A O 1
ATOM 692 N N . MET A 1 87 ? 5.707 -0.457 -16.770 1.00 94.50 87 MET A N 1
ATOM 693 C CA . MET A 1 87 ? 6.862 0.322 -16.317 1.00 94.50 87 MET A CA 1
ATOM 694 C C . MET A 1 87 ? 7.542 1.050 -17.476 1.00 94.50 87 MET A C 1
ATOM 696 O O . MET A 1 87 ? 7.787 2.251 -17.354 1.00 94.50 87 MET A O 1
ATOM 700 N N . LYS A 1 88 ? 7.748 0.382 -18.620 1.00 95.44 88 LYS A N 1
ATOM 701 C CA . LYS A 1 88 ? 8.247 1.022 -19.850 1.00 95.44 88 LYS A CA 1
ATOM 702 C C . LYS A 1 88 ? 7.367 2.202 -20.253 1.00 95.44 88 LYS A C 1
ATOM 704 O O . LYS A 1 88 ? 7.848 3.317 -20.427 1.00 95.44 88 LYS A O 1
ATOM 709 N N . ARG A 1 89 ? 6.050 1.991 -20.335 1.00 95.81 89 ARG A N 1
ATOM 710 C CA . ARG A 1 89 ? 5.111 3.034 -20.775 1.00 95.81 89 ARG A CA 1
ATOM 711 C C . ARG A 1 89 ? 5.034 4.212 -19.803 1.00 95.81 89 ARG A C 1
ATOM 713 O O . ARG A 1 89 ? 5.016 5.355 -20.254 1.00 95.81 89 ARG A O 1
ATOM 720 N N . THR A 1 90 ? 4.959 3.929 -18.502 1.00 93.12 90 THR A N 1
ATOM 721 C CA . THR A 1 90 ? 4.679 4.937 -17.463 1.00 93.12 90 THR A CA 1
ATOM 722 C C . THR A 1 90 ? 5.936 5.682 -17.032 1.00 93.12 90 THR A C 1
ATOM 724 O O . THR A 1 90 ? 5.903 6.895 -16.877 1.00 93.12 90 THR A O 1
ATOM 727 N N . PHE A 1 91 ? 7.033 4.958 -16.817 1.00 92.00 91 PHE A N 1
ATOM 728 C CA . PHE A 1 91 ? 8.253 5.505 -16.223 1.00 92.00 91 PHE A CA 1
ATOM 729 C C . PHE A 1 91 ? 9.404 5.632 -17.221 1.00 92.00 91 PHE A C 1
ATOM 731 O O . PHE A 1 91 ? 10.472 6.097 -16.837 1.00 92.00 91 PHE A O 1
ATOM 738 N N . LYS A 1 92 ? 9.207 5.212 -18.481 1.00 94.69 92 LYS A N 1
ATOM 739 C CA . LYS A 1 92 ? 10.249 5.208 -19.523 1.00 94.69 92 LYS A CA 1
ATOM 740 C C . LYS A 1 92 ? 11.506 4.435 -19.092 1.00 94.69 92 LYS A C 1
ATOM 742 O O . LYS A 1 92 ? 12.621 4.792 -19.447 1.00 94.69 92 LYS A O 1
ATOM 747 N N . ILE A 1 93 ? 11.319 3.390 -18.280 1.00 92.25 93 ILE A N 1
ATOM 748 C CA . ILE A 1 93 ? 12.403 2.534 -17.785 1.00 92.25 93 ILE A CA 1
ATOM 749 C C . ILE A 1 93 ? 12.587 1.360 -18.741 1.00 92.25 93 ILE A C 1
ATOM 751 O O . ILE A 1 93 ? 11.628 0.644 -19.017 1.00 92.25 93 ILE A O 1
ATOM 755 N N . GLU A 1 94 ? 13.819 1.125 -19.190 1.00 94.00 94 GLU A N 1
ATOM 756 C CA . GLU A 1 94 ? 14.162 0.088 -20.169 1.00 94.00 94 GLU A CA 1
ATOM 757 C C . GLU A 1 94 ? 15.466 -0.648 -19.806 1.00 94.00 94 GLU A C 1
ATOM 759 O O . GLU A 1 94 ? 16.114 -0.333 -18.803 1.00 94.00 94 GLU A O 1
ATOM 764 N N . GLY A 1 95 ? 15.824 -1.652 -20.615 1.00 92.25 95 GLY A N 1
ATOM 765 C CA . GLY A 1 95 ? 17.092 -2.382 -20.531 1.00 92.25 95 GLY A CA 1
ATOM 766 C C . GLY A 1 95 ? 17.384 -2.990 -19.157 1.00 92.25 95 GLY A C 1
ATOM 767 O O . GLY A 1 95 ? 16.495 -3.502 -18.474 1.00 92.25 95 GLY A O 1
ATOM 768 N N . GLU A 1 96 ? 18.645 -2.905 -18.741 1.00 92.94 96 GLU A N 1
ATOM 769 C CA . GLU A 1 96 ? 19.140 -3.448 -17.471 1.00 92.94 96 GLU A CA 1
ATOM 770 C C . GLU A 1 96 ? 18.455 -2.818 -16.246 1.00 92.94 96 GLU A C 1
ATOM 772 O O . GLU A 1 96 ? 18.200 -3.494 -15.250 1.00 92.94 96 GLU A O 1
ATOM 777 N N . LYS A 1 97 ? 18.087 -1.530 -16.322 1.00 91.88 97 LYS A N 1
ATOM 778 C CA . LYS A 1 97 ? 17.370 -0.844 -15.237 1.00 91.88 97 LYS A CA 1
ATOM 779 C C . LYS A 1 97 ? 15.983 -1.443 -15.018 1.00 91.88 97 LYS A C 1
ATOM 781 O O . LYS A 1 97 ? 15.551 -1.564 -13.876 1.00 91.88 97 LYS A O 1
ATOM 786 N N . LEU A 1 98 ? 15.288 -1.807 -16.097 1.00 92.44 98 LEU A N 1
ATOM 787 C CA . LEU A 1 98 ? 14.013 -2.508 -15.990 1.00 92.44 98 LEU A CA 1
ATOM 788 C C . LEU A 1 98 ? 14.215 -3.887 -15.367 1.00 92.44 98 LEU A C 1
ATOM 790 O O . LEU A 1 98 ? 13.517 -4.215 -14.417 1.00 92.44 98 LEU A O 1
ATOM 794 N N . TRP A 1 99 ? 15.198 -4.646 -15.856 1.00 90.62 99 TRP A N 1
ATOM 795 C CA . TRP A 1 99 ? 15.510 -5.983 -15.347 1.00 90.62 99 TRP A CA 1
ATOM 796 C C . TRP A 1 99 ? 15.747 -5.988 -13.830 1.00 90.62 99 TRP A C 1
ATOM 798 O O . TRP A 1 99 ? 15.040 -6.677 -13.101 1.00 90.62 99 TRP A O 1
ATOM 808 N N . LYS A 1 100 ? 16.629 -5.108 -13.337 1.00 90.44 100 LYS A N 1
ATOM 809 C CA . LYS A 1 100 ? 16.940 -4.966 -11.900 1.00 90.44 100 LYS A CA 1
ATOM 810 C C . LYS A 1 100 ? 15.746 -4.580 -11.023 1.00 90.44 100 LYS A C 1
ATOM 812 O O . LYS A 1 100 ? 15.808 -4.744 -9.811 1.00 90.44 100 LYS A O 1
ATOM 817 N N . LEU A 1 101 ? 14.692 -3.992 -11.590 1.00 88.12 101 LEU A N 1
ATOM 818 C CA . LEU A 1 101 ? 13.483 -3.638 -10.840 1.00 88.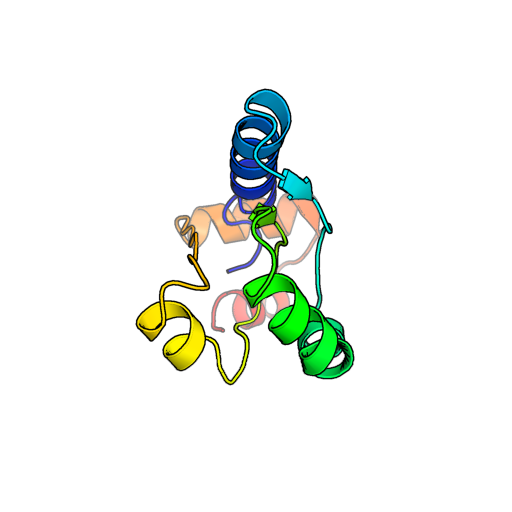12 101 LEU A CA 1
ATOM 819 C C . LEU A 1 101 ? 12.429 -4.747 -10.839 1.00 88.12 101 LEU A C 1
ATOM 821 O O . LEU A 1 101 ? 11.556 -4.727 -9.973 1.00 88.12 101 LEU A O 1
ATOM 825 N N . LEU A 1 102 ? 12.478 -5.655 -11.815 1.00 87.00 102 LEU A N 1
ATOM 826 C CA . LEU A 1 102 ? 11.593 -6.817 -11.891 1.00 87.00 102 LEU A CA 1
ATOM 827 C C . LEU A 1 102 ? 12.111 -7.982 -11.039 1.00 87.00 102 LEU A C 1
ATOM 829 O O . LEU A 1 102 ? 11.302 -8.760 -10.550 1.00 87.00 102 LEU A O 1
ATOM 833 N N . ASP A 1 103 ? 13.429 -8.066 -10.857 1.00 77.12 103 ASP A N 1
ATOM 834 C CA . ASP A 1 103 ? 14.142 -9.117 -10.118 1.00 77.12 103 ASP A CA 1
ATOM 835 C C . ASP A 1 103 ? 14.358 -8.754 -8.630 1.00 77.12 103 ASP A C 1
ATOM 837 O O . ASP A 1 103 ? 15.445 -8.919 -8.080 1.00 77.12 103 ASP A O 1
ATOM 841 N N . LYS A 1 104 ? 13.340 -8.152 -7.999 1.00 64.50 104 LYS A N 1
ATOM 842 C CA . LYS A 1 104 ? 13.338 -7.752 -6.580 1.00 64.50 104 LYS A CA 1
ATOM 843 C C . LYS A 1 104 ? 12.315 -8.525 -5.768 1.00 64.50 104 LYS A C 1
ATOM 845 O O . LYS A 1 104 ? 11.181 -8.695 -6.273 1.00 64.50 104 LYS A O 1
#

pLDDT: mean 93.39, std 4.41, range [64.5, 98.31]

Secondary structure (DSSP, 8-state):
-TTSSHHHHHHHHHHHHHHTTSEEEEEE--HHHHHHTHHHHHHHHT-SSEEEEE-SS--TTHHHHHHTTS---------HHHHHHHHHHHH---HHHHHHHH--

Sequence (104 aa):
MFRAGSTLQYNLVCSLVEKMGLGERKGYLSYEQLSERQEEIVQWSESPSLIVFKSHAILANAAELVEANSMRIFYIYRDIRDVAVSMKRTFKIEGEKLWKLLDK